Protein AF-A0A246G7C1-F1 (afdb_monomer)

Foldseek 3Di:
DDDDPDPPPDPPPVPPQVDADQECPCQQPDADDCSNCVPPDLVSLVRNLLRQCQLQQDQDPDPVSNVVSVPPPNGHHPVDSVPRDGHPSNVNSNVVSVVVSVVNVVVVVVVVVVVVVLVVCVVVVVQVCCCPVVVDHDDPPPPPPPPDD

Sequence (149 aa):
MKVIYTLLLIIIFDYSFGQTIQDCSICSNKIIKNDEIEELSIDEIRLLINEIFARNGYQFENDRFQNFFENKSWYKSKSDNKNISFTEVEKKNIKFFKDKIKELQADRQELVNQLKIFKTQILNNKKEELKTEFNFYYENLEGNDEEPK

Solvent-accessible surface area (backbone atoms only — not comparable to full-atom values): 9222 Å² total; per-residue (Å²): 140,89,89,82,87,82,86,77,80,69,87,71,68,80,74,77,66,59,67,62,67,87,67,42,88,52,35,66,82,41,78,77,56,66,69,32,50,66,88,54,50,64,68,55,50,48,47,40,48,50,39,50,42,34,73,58,17,45,61,56,89,50,64,71,58,32,56,60,42,67,74,34,93,84,50,54,67,63,83,51,64,85,78,58,72,72,47,77,39,31,52,52,39,48,51,50,48,54,51,51,40,51,50,56,50,50,54,51,51,50,53,54,48,50,53,51,51,52,53,50,32,61,78,67,67,36,60,65,58,36,34,74,77,66,70,43,75,86,76,80,79,80,65,83,81,73,75,85,129

Structure (mmCIF, N/CA/C/O backbone):
data_AF-A0A246G7C1-F1
#
_entry.id   AF-A0A246G7C1-F1
#
loop_
_atom_site.group_PDB
_atom_site.id
_atom_site.type_symbol
_atom_site.label_atom_id
_atom_site.label_alt_id
_atom_site.label_comp_id
_atom_site.label_asym_id
_atom_site.label_entity_id
_atom_site.label_seq_id
_atom_site.pdbx_PDB_ins_code
_atom_site.Cartn_x
_atom_site.Cartn_y
_atom_site.Cartn_z
_atom_site.occupancy
_atom_site.B_iso_or_equiv
_atom_site.auth_seq_id
_atom_site.auth_comp_id
_atom_site.auth_asym_id
_atom_site.auth_atom_id
_atom_site.pdbx_PDB_model_num
ATOM 1 N N . MET A 1 1 ? -31.104 48.562 -16.826 1.00 51.75 1 MET A N 1
ATOM 2 C CA . MET A 1 1 ? -29.963 47.725 -17.269 1.00 51.75 1 MET A CA 1
ATOM 3 C C . MET A 1 1 ? -28.749 48.045 -16.411 1.00 51.75 1 MET A C 1
ATOM 5 O O . MET A 1 1 ? -28.552 49.219 -16.134 1.00 51.75 1 MET A O 1
ATOM 9 N N . LYS A 1 2 ? -27.951 47.019 -16.072 1.00 46.88 2 LYS A N 1
ATOM 10 C CA . LYS A 1 2 ? -26.699 47.038 -15.279 1.00 46.88 2 LYS A CA 1
ATOM 11 C C . LYS A 1 2 ? -26.821 46.884 -13.753 1.00 46.88 2 LYS A C 1
ATOM 13 O O . LYS A 1 2 ? -26.298 47.713 -13.031 1.00 46.88 2 LYS A O 1
ATOM 18 N N . VAL A 1 3 ? -27.407 45.781 -13.273 1.00 44.22 3 VAL A N 1
ATOM 19 C CA . VAL A 1 3 ? -27.018 45.191 -11.969 1.00 44.22 3 VAL A CA 1
ATOM 20 C C . VAL A 1 3 ? -27.254 43.663 -11.966 1.00 44.22 3 VAL A C 1
ATOM 22 O O . VAL A 1 3 ? -28.075 43.157 -11.218 1.00 44.22 3 VAL A O 1
ATOM 25 N N . ILE A 1 4 ? -26.621 42.909 -12.879 1.00 49.62 4 ILE A N 1
ATOM 26 C CA . ILE A 1 4 ? -26.689 41.419 -12.886 1.00 49.62 4 ILE A CA 1
ATOM 27 C C . ILE A 1 4 ? -25.286 40.775 -13.024 1.00 49.62 4 ILE A C 1
ATOM 29 O O . ILE A 1 4 ? -25.151 39.573 -13.180 1.00 49.62 4 ILE A O 1
ATOM 33 N N . TYR A 1 5 ? -24.195 41.540 -12.901 1.00 48.38 5 TYR A N 1
ATOM 34 C CA . TYR A 1 5 ? -22.828 41.019 -13.108 1.00 48.38 5 TYR A CA 1
ATOM 35 C C . TYR A 1 5 ? -21.933 41.073 -11.861 1.00 48.38 5 TYR A C 1
ATOM 37 O O . TYR A 1 5 ? -20.736 41.308 -11.971 1.00 48.38 5 TYR A O 1
ATOM 45 N N . THR A 1 6 ? -22.481 40.851 -10.664 1.00 47.44 6 THR A N 1
ATOM 46 C CA . THR A 1 6 ? -21.664 40.751 -9.433 1.00 47.44 6 THR A CA 1
ATOM 47 C C . THR A 1 6 ? -22.109 39.620 -8.502 1.00 47.44 6 THR A C 1
ATOM 49 O O . THR A 1 6 ? -22.017 39.751 -7.288 1.00 47.44 6 THR A O 1
ATOM 52 N N . LEU A 1 7 ? -22.606 38.507 -9.050 1.00 46.88 7 LEU A N 1
ATOM 53 C CA . LEU A 1 7 ? -22.967 37.305 -8.274 1.00 46.88 7 LEU A CA 1
ATOM 54 C C . LEU A 1 7 ? -22.389 36.015 -8.879 1.00 46.88 7 LEU A C 1
ATOM 56 O O . LEU A 1 7 ? -22.939 34.932 -8.739 1.00 46.88 7 LEU A O 1
ATOM 60 N N . LEU A 1 8 ? -21.249 36.155 -9.556 1.00 46.50 8 LEU A N 1
ATOM 61 C CA . LEU A 1 8 ? -20.403 35.060 -10.036 1.00 46.50 8 LEU A CA 1
ATOM 62 C C . LEU A 1 8 ? -18.925 35.381 -9.753 1.00 46.50 8 LEU A C 1
ATOM 64 O O . LEU A 1 8 ? -18.044 35.121 -10.562 1.00 46.50 8 LEU A O 1
ATOM 68 N N . LEU A 1 9 ? -18.643 35.967 -8.585 1.00 44.81 9 LEU A N 1
ATOM 69 C CA . LEU A 1 9 ? -17.302 35.946 -8.002 1.00 44.81 9 LEU A CA 1
ATOM 70 C C . LEU A 1 9 ? -17.174 34.676 -7.164 1.00 44.81 9 LEU A C 1
ATOM 72 O O . LEU A 1 9 ? -17.340 34.674 -5.951 1.00 44.81 9 LEU A O 1
ATOM 76 N N . ILE A 1 10 ? -17.024 33.581 -7.907 1.00 49.81 10 ILE A N 1
ATOM 77 C CA . ILE A 1 10 ? -16.076 32.500 -7.665 1.00 49.81 10 ILE A CA 1
ATOM 78 C C . ILE A 1 10 ? -15.754 32.311 -6.177 1.00 49.81 10 ILE A C 1
ATOM 80 O O . ILE A 1 10 ? -14.839 32.918 -5.625 1.00 49.81 10 ILE A O 1
ATOM 84 N N . ILE A 1 11 ? -16.491 31.389 -5.561 1.00 48.22 11 ILE A N 1
ATOM 85 C CA . ILE A 1 11 ? -15.999 30.587 -4.446 1.00 48.22 11 ILE A CA 1
ATOM 86 C C . ILE A 1 11 ? -14.818 29.784 -5.016 1.00 48.22 11 ILE A C 1
ATOM 88 O O . ILE A 1 11 ? -14.951 28.615 -5.360 1.00 48.22 11 ILE A O 1
ATOM 92 N N . ILE A 1 12 ? -13.662 30.433 -5.180 1.00 52.34 12 ILE A N 1
ATOM 93 C CA . ILE A 1 12 ? -12.377 29.744 -5.124 1.00 52.34 12 ILE A CA 1
ATOM 94 C C . ILE A 1 12 ? -12.173 29.524 -3.629 1.00 52.34 12 ILE A C 1
ATOM 96 O O . ILE A 1 12 ? -11.415 30.218 -2.966 1.00 52.34 12 ILE A O 1
ATOM 100 N N . PHE A 1 13 ? -12.934 28.588 -3.057 1.00 48.16 13 PHE A N 1
ATOM 101 C CA . PHE A 1 13 ? -12.285 27.770 -2.052 1.00 48.16 13 PHE A CA 1
ATOM 102 C C . PHE A 1 13 ? -11.140 27.149 -2.825 1.00 48.16 13 PHE A C 1
ATOM 104 O O . PHE A 1 13 ? -11.386 26.477 -3.829 1.00 48.16 13 PHE A O 1
ATOM 111 N N . ASP A 1 14 ? -9.916 27.499 -2.451 1.00 46.19 14 ASP A N 1
ATOM 112 C CA . ASP A 1 14 ? -8.717 26.883 -2.977 1.00 46.19 14 ASP A CA 1
ATOM 113 C C . ASP A 1 14 ? -8.818 25.382 -2.690 1.00 46.19 14 ASP A C 1
ATOM 115 O O . ASP A 1 14 ? -8.307 24.879 -1.692 1.00 46.19 14 ASP A O 1
ATOM 119 N N . TYR A 1 15 ? -9.496 24.648 -3.576 1.00 54.16 15 TYR A N 1
ATOM 120 C CA . TYR A 1 15 ? -9.329 23.221 -3.748 1.00 54.16 15 TYR A CA 1
ATOM 121 C C . TYR A 1 15 ? -7.926 23.055 -4.321 1.00 54.16 15 TYR A C 1
ATOM 123 O O . TYR A 1 15 ? -7.724 22.688 -5.475 1.00 54.16 15 TYR A O 1
ATOM 131 N N . SER A 1 16 ? -6.933 23.284 -3.469 1.00 48.69 16 SER A N 1
ATOM 132 C CA . SER A 1 16 ? -5.696 22.529 -3.522 1.00 48.69 16 SER A CA 1
ATOM 133 C C . SER A 1 16 ? -6.046 21.101 -3.105 1.00 48.69 16 SER A C 1
ATOM 135 O O . SER A 1 16 ? -5.575 20.603 -2.090 1.00 48.69 16 SER A O 1
ATOM 137 N N . PHE A 1 17 ? -6.948 20.457 -3.852 1.00 54.31 17 PHE A N 1
ATOM 138 C CA . PHE A 1 17 ? -7.083 19.019 -3.807 1.00 54.31 17 PHE A CA 1
ATOM 139 C C . PHE A 1 17 ? -5.809 18.527 -4.482 1.00 54.31 17 PHE A C 1
ATOM 141 O O . PHE A 1 17 ? -5.698 18.544 -5.712 1.00 54.31 17 PHE A O 1
ATOM 148 N N . GLY A 1 18 ? -4.790 18.233 -3.671 1.00 60.50 18 GLY A N 1
ATOM 149 C CA . GLY A 1 18 ? -3.652 17.462 -4.139 1.00 60.50 18 GLY A CA 1
ATOM 150 C C . GLY A 1 18 ? -4.230 16.229 -4.818 1.00 60.50 18 GLY A C 1
ATOM 151 O O . GLY A 1 18 ? -5.034 15.520 -4.224 1.00 60.50 18 GLY A O 1
ATOM 152 N N . GLN A 1 19 ? -3.950 16.046 -6.106 1.00 79.19 19 GLN A N 1
ATOM 153 C CA . GLN A 1 19 ? -4.531 14.920 -6.824 1.00 79.19 19 GLN A CA 1
ATOM 154 C C . GLN A 1 19 ? -3.951 13.631 -6.243 1.00 79.19 19 GLN A C 1
ATOM 156 O O . GLN A 1 19 ? -2.747 13.395 -6.362 1.00 79.19 19 GLN A O 1
ATOM 161 N N . THR A 1 20 ? -4.807 12.811 -5.630 1.00 90.94 20 THR A N 1
ATOM 162 C CA . THR A 1 20 ? -4.447 11.474 -5.157 1.00 90.94 20 THR A CA 1
ATOM 163 C C . THR A 1 20 ? -3.883 10.665 -6.321 1.00 90.94 20 THR A C 1
ATOM 165 O O . THR A 1 20 ? -4.474 10.603 -7.404 1.00 90.94 20 THR A O 1
ATOM 168 N N . ILE A 1 21 ? -2.713 10.060 -6.122 1.00 94.88 21 ILE A N 1
ATOM 169 C CA . ILE A 1 21 ? -2.057 9.268 -7.160 1.00 94.88 21 ILE A CA 1
ATOM 170 C C . ILE A 1 21 ? -2.876 8.005 -7.456 1.00 94.88 21 ILE A C 1
ATOM 172 O O . ILE A 1 21 ? -3.241 7.256 -6.553 1.00 94.88 21 ILE A O 1
ATOM 176 N N . GLN A 1 22 ? -3.146 7.755 -8.737 1.00 93.00 22 GLN A N 1
ATOM 177 C CA . GLN A 1 22 ? -3.918 6.586 -9.168 1.00 93.00 22 GLN A CA 1
ATOM 178 C C . GLN A 1 22 ? -3.031 5.379 -9.508 1.00 93.00 22 GLN A C 1
ATOM 180 O O . GLN A 1 22 ? -3.421 4.237 -9.273 1.00 93.00 22 GLN A O 1
ATOM 185 N N . ASP A 1 23 ? -1.865 5.624 -10.107 1.00 95.62 23 ASP A N 1
ATOM 186 C CA . ASP A 1 23 ? -0.957 4.596 -10.614 1.00 95.62 23 ASP A CA 1
ATOM 187 C C . ASP A 1 23 ? 0.501 5.079 -10.539 1.00 95.62 23 ASP A C 1
ATOM 189 O O . ASP A 1 23 ? 0.770 6.249 -10.256 1.00 95.62 23 ASP A O 1
ATOM 193 N N . CYS A 1 24 ? 1.464 4.198 -10.810 1.00 96.94 24 CYS A N 1
ATOM 194 C CA . CYS A 1 24 ? 2.883 4.550 -10.751 1.00 96.94 24 CYS A CA 1
ATOM 195 C C . CYS A 1 24 ? 3.532 4.863 -12.111 1.00 96.94 24 CYS A C 1
ATOM 197 O O . CYS A 1 24 ? 4.742 4.692 -12.276 1.00 96.94 24 CYS A O 1
ATOM 199 N N . SER A 1 25 ? 2.769 5.360 -13.092 1.00 96.81 25 SER A N 1
ATOM 200 C CA . SER A 1 25 ? 3.299 5.768 -14.409 1.00 96.81 25 SER A CA 1
ATOM 201 C C . SER A 1 25 ? 4.345 6.883 -14.341 1.00 96.81 25 SER A C 1
ATOM 203 O O . SER A 1 25 ? 5.220 6.957 -15.201 1.00 96.81 25 SER A O 1
ATOM 205 N N . ILE A 1 26 ? 4.299 7.709 -13.292 1.00 96.69 26 ILE A N 1
ATOM 206 C CA . ILE A 1 26 ? 5.220 8.833 -13.061 1.00 96.69 26 ILE A CA 1
ATOM 207 C C . ILE A 1 26 ? 6.289 8.545 -11.995 1.00 96.69 26 ILE A C 1
ATOM 209 O O . ILE A 1 26 ? 7.198 9.355 -11.801 1.00 96.69 26 ILE A O 1
ATOM 213 N N . CYS A 1 27 ? 6.216 7.396 -11.314 1.00 97.69 27 CYS A N 1
ATOM 214 C CA . CYS A 1 27 ? 7.056 7.072 -10.153 1.00 97.69 27 CYS A CA 1
ATOM 215 C C . CYS A 1 27 ? 8.548 6.915 -10.489 1.00 97.69 27 CYS A C 1
ATOM 217 O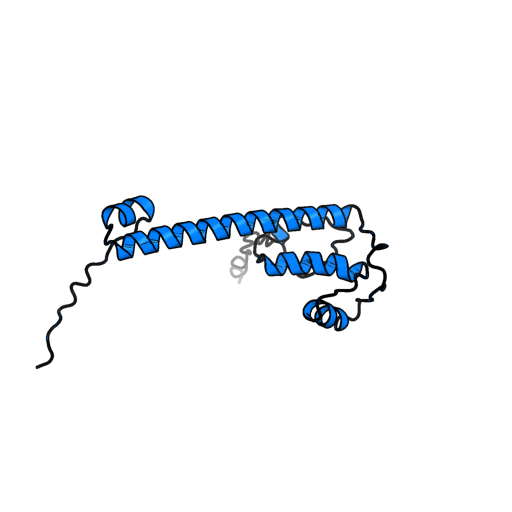 O . CYS A 1 27 ? 9.378 6.968 -9.582 1.00 97.69 27 CYS A O 1
ATOM 219 N N . SER A 1 28 ? 8.900 6.777 -11.773 1.00 97.56 28 SER A N 1
ATOM 220 C CA . SER A 1 28 ? 10.289 6.749 -12.242 1.00 97.56 28 SER A CA 1
ATOM 221 C C . SER A 1 28 ? 10.966 8.119 -12.247 1.00 97.56 28 SER A C 1
ATOM 223 O O . SER A 1 28 ? 12.192 8.183 -12.168 1.00 97.56 28 SER A O 1
ATOM 225 N N . ASN A 1 29 ? 10.180 9.201 -12.329 1.00 97.25 29 ASN A N 1
ATOM 226 C CA . ASN A 1 29 ? 10.668 10.564 -12.575 1.00 97.25 29 ASN A CA 1
ATOM 227 C C . ASN A 1 29 ? 10.154 11.602 -11.563 1.00 97.25 29 ASN A C 1
ATOM 229 O O . ASN A 1 29 ? 10.664 12.720 -11.526 1.00 97.25 29 ASN A O 1
ATOM 233 N N . LYS A 1 30 ? 9.161 11.253 -10.737 1.00 97.50 30 LYS A N 1
ATOM 234 C CA . LYS A 1 30 ? 8.576 12.132 -9.720 1.00 97.50 30 LYS A CA 1
ATOM 235 C C . LYS A 1 30 ? 8.651 11.490 -8.337 1.00 97.50 30 LYS A C 1
ATOM 237 O O . LYS A 1 30 ? 8.284 10.331 -8.164 1.00 97.50 30 LYS A O 1
ATOM 242 N N . ILE A 1 31 ? 9.102 12.266 -7.352 1.00 97.94 31 ILE A N 1
ATOM 243 C CA . ILE A 1 31 ? 8.997 11.898 -5.937 1.00 97.94 31 ILE A CA 1
ATOM 244 C C . ILE A 1 31 ? 7.560 12.130 -5.484 1.00 97.94 31 ILE A C 1
ATOM 246 O O . ILE A 1 31 ? 7.047 13.239 -5.645 1.00 97.94 31 ILE A O 1
ATOM 250 N N . ILE A 1 32 ? 6.945 11.088 -4.931 1.00 97.75 32 ILE A N 1
ATOM 25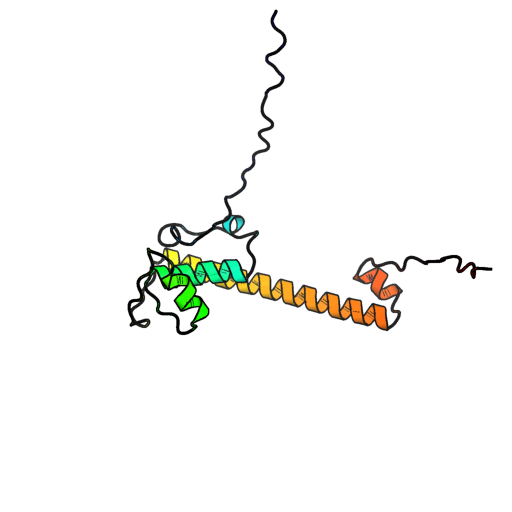1 C CA . ILE A 1 32 ? 5.576 11.140 -4.424 1.00 97.75 32 ILE A CA 1
ATOM 252 C C . ILE A 1 32 ? 5.575 11.743 -3.023 1.00 97.75 32 ILE A C 1
ATOM 254 O O . ILE A 1 32 ? 6.448 11.444 -2.202 1.00 97.75 32 ILE A O 1
ATOM 258 N N . LYS A 1 33 ? 4.614 12.627 -2.776 1.00 96.75 33 LYS A N 1
ATOM 259 C CA . LYS A 1 33 ? 4.437 13.341 -1.512 1.00 96.75 33 LYS A CA 1
ATOM 260 C C . LYS A 1 33 ? 3.329 12.713 -0.661 1.00 96.75 33 LYS A C 1
ATOM 262 O O . LYS A 1 33 ? 2.595 11.843 -1.117 1.00 96.75 33 LYS A O 1
ATOM 267 N N . ASN A 1 34 ? 3.241 13.138 0.600 1.00 96.31 34 ASN A N 1
ATOM 268 C CA . ASN A 1 34 ? 2.275 12.594 1.557 1.00 96.31 34 ASN A CA 1
ATOM 269 C C . ASN A 1 34 ? 0.821 12.898 1.193 1.00 96.31 34 ASN A C 1
ATOM 271 O O . ASN A 1 34 ? -0.001 11.996 1.271 1.00 96.31 34 ASN A O 1
ATOM 275 N N . ASP A 1 35 ? 0.532 14.120 0.755 1.00 95.44 35 ASP A N 1
ATOM 276 C CA . ASP A 1 35 ? -0.791 14.554 0.290 1.00 95.44 35 ASP A CA 1
ATOM 277 C C . ASP A 1 35 ? -1.305 13.709 -0.886 1.00 95.44 35 ASP A C 1
ATOM 279 O O . ASP A 1 35 ? -2.490 13.418 -0.971 1.00 95.44 35 ASP A O 1
ATOM 283 N N . GLU A 1 36 ? -0.414 13.231 -1.757 1.00 96.75 36 GLU A N 1
ATOM 284 C CA . GLU A 1 36 ? -0.790 12.402 -2.911 1.00 96.75 36 GLU A CA 1
ATOM 285 C C . GLU A 1 36 ? -1.237 10.979 -2.536 1.00 96.75 36 GLU A C 1
ATOM 287 O O . GLU A 1 36 ? -1.798 10.284 -3.382 1.00 96.75 36 GLU A O 1
ATOM 292 N N . ILE A 1 37 ? -0.971 10.519 -1.307 1.00 96.62 37 ILE A N 1
ATOM 293 C CA . ILE A 1 37 ? -1.333 9.170 -0.834 1.00 96.62 37 ILE A CA 1
ATOM 294 C C . ILE A 1 37 ? -2.107 9.175 0.487 1.00 96.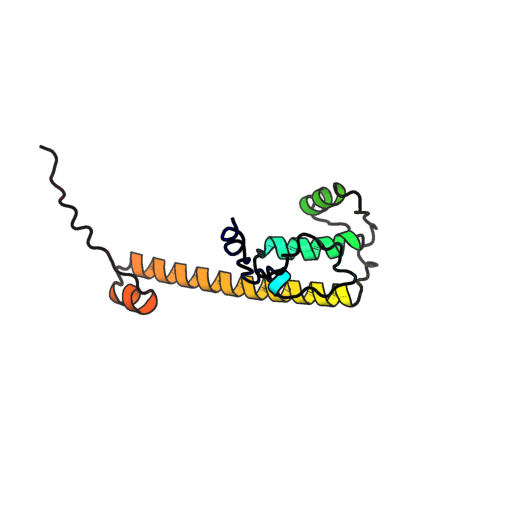62 37 ILE A C 1
ATOM 296 O O . ILE A 1 37 ? -2.312 8.112 1.071 1.00 96.62 37 ILE A O 1
ATOM 300 N N . GLU A 1 38 ? -2.491 10.346 0.990 1.00 94.44 38 GLU A N 1
ATOM 301 C CA . GLU A 1 38 ? -3.063 10.503 2.330 1.00 94.44 38 GLU A CA 1
ATOM 302 C C . GLU A 1 38 ? -4.372 9.724 2.498 1.00 94.44 38 GLU A C 1
ATOM 304 O O . GLU A 1 38 ? -4.593 9.095 3.530 1.00 94.44 38 GLU A O 1
ATOM 309 N N . GLU A 1 39 ? -5.194 9.703 1.450 1.00 93.94 39 GLU A N 1
ATOM 310 C CA . GLU A 1 39 ? -6.491 9.021 1.431 1.00 93.94 39 GLU A CA 1
ATOM 311 C C . GLU A 1 39 ? -6.394 7.533 1.053 1.00 93.94 39 GLU A C 1
ATOM 313 O O . GLU A 1 39 ? -7.400 6.823 1.071 1.00 93.94 39 GLU A O 1
ATOM 318 N N . LEU A 1 40 ? -5.200 7.039 0.705 1.00 96.44 40 LEU A N 1
ATOM 319 C CA . LEU A 1 40 ? -5.028 5.669 0.236 1.00 96.44 40 LEU A CA 1
ATOM 320 C C . LEU A 1 40 ? -4.953 4.671 1.392 1.00 96.44 40 LEU A C 1
ATOM 322 O O . LEU A 1 40 ? -4.237 4.836 2.383 1.00 96.44 40 LEU A O 1
ATOM 326 N N . SER A 1 41 ? -5.633 3.546 1.210 1.00 97.44 41 SER A N 1
ATOM 327 C CA . SER A 1 41 ? -5.503 2.384 2.074 1.00 97.44 41 SER A CA 1
ATOM 328 C C . SER A 1 41 ? -4.128 1.721 1.937 1.00 97.44 41 SER A C 1
ATOM 330 O O . SER A 1 41 ? -3.409 1.859 0.945 1.00 97.44 41 SER A O 1
ATOM 332 N N . ILE A 1 42 ? -3.782 0.893 2.927 1.00 98.12 42 ILE A N 1
ATOM 333 C CA . ILE A 1 42 ? -2.559 0.077 2.906 1.00 98.12 42 ILE A CA 1
ATOM 334 C C . ILE A 1 42 ? -2.452 -0.754 1.615 1.00 98.12 42 ILE A C 1
ATOM 336 O O . ILE A 1 42 ? -1.355 -0.911 1.078 1.00 98.12 42 ILE A O 1
ATOM 340 N N . ASP A 1 43 ? -3.563 -1.311 1.129 1.00 97.19 43 ASP A N 1
ATOM 341 C CA . ASP A 1 43 ? -3.551 -2.186 -0.045 1.00 97.19 43 ASP A CA 1
ATOM 342 C C . ASP A 1 43 ? -3.398 -1.401 -1.352 1.00 97.19 43 ASP A C 1
ATOM 344 O O . ASP A 1 43 ? -2.703 -1.866 -2.257 1.00 97.19 43 ASP A O 1
ATOM 348 N N . GLU A 1 44 ? -3.933 -0.182 -1.424 1.00 97.69 44 GLU A N 1
ATOM 349 C CA . GLU A 1 44 ? -3.688 0.738 -2.541 1.00 97.69 44 GLU A CA 1
ATOM 350 C C . GLU A 1 44 ? -2.217 1.173 -2.586 1.00 97.69 44 GLU A C 1
ATOM 352 O O . GLU A 1 44 ? -1.579 1.082 -3.634 1.00 97.69 44 GLU A O 1
ATOM 357 N N . ILE A 1 45 ? -1.613 1.517 -1.442 1.00 98.31 45 ILE A N 1
ATOM 358 C CA . ILE A 1 45 ? -0.181 1.859 -1.383 1.00 98.31 45 ILE A CA 1
ATOM 359 C C . ILE A 1 45 ? 0.693 0.647 -1.759 1.00 98.31 45 ILE A C 1
ATOM 361 O O . ILE A 1 45 ? 1.701 0.785 -2.459 1.00 98.31 45 ILE A O 1
ATOM 365 N N . ARG A 1 46 ? 0.313 -0.573 -1.351 1.00 97.69 46 ARG A N 1
ATOM 366 C CA . ARG A 1 46 ? 0.994 -1.806 -1.796 1.00 97.69 46 ARG A CA 1
ATOM 367 C C . ARG A 1 46 ? 0.889 -2.004 -3.302 1.00 97.69 46 ARG A C 1
ATOM 369 O O . ARG A 1 46 ? 1.862 -2.446 -3.913 1.00 97.69 46 ARG A O 1
ATOM 376 N N . LEU A 1 47 ? -0.258 -1.683 -3.898 1.00 97.38 47 LEU A N 1
ATOM 377 C CA . LEU A 1 47 ? -0.443 -1.770 -5.340 1.00 97.38 47 LEU A CA 1
ATOM 378 C C . LEU A 1 47 ? 0.490 -0.803 -6.082 1.00 97.38 47 LEU A C 1
ATOM 380 O O . LEU A 1 47 ? 1.106 -1.221 -7.060 1.00 97.38 47 LEU A O 1
ATOM 384 N N . LEU A 1 48 ? 0.690 0.419 -5.573 1.00 98.38 48 LEU A N 1
ATOM 385 C CA . LEU A 1 48 ? 1.663 1.372 -6.129 1.00 98.38 48 LEU A CA 1
ATOM 386 C C . LEU A 1 48 ? 3.094 0.819 -6.100 1.00 98.38 48 LEU A C 1
ATOM 388 O O . LEU A 1 48 ? 3.817 0.918 -7.092 1.00 98.38 48 LEU A O 1
ATOM 392 N N . ILE A 1 49 ? 3.503 0.183 -4.993 1.00 98.31 49 ILE A N 1
ATOM 393 C CA . ILE A 1 49 ? 4.805 -0.498 -4.921 1.00 98.31 49 ILE A CA 1
ATOM 394 C C . ILE A 1 49 ? 4.876 -1.582 -5.999 1.00 98.31 49 ILE A C 1
ATOM 396 O O . ILE A 1 49 ? 5.826 -1.603 -6.778 1.00 98.31 49 ILE A O 1
ATOM 400 N N . ASN A 1 50 ? 3.875 -2.458 -6.081 1.00 97.81 50 ASN A N 1
ATOM 401 C CA . ASN A 1 50 ? 3.864 -3.538 -7.064 1.00 97.81 50 ASN A CA 1
ATOM 402 C C . ASN A 1 50 ? 3.879 -3.011 -8.505 1.00 97.81 50 ASN A C 1
ATOM 404 O O . ASN A 1 50 ? 4.535 -3.603 -9.355 1.00 97.81 50 ASN A O 1
ATOM 408 N N . GLU A 1 51 ? 3.248 -1.874 -8.787 1.00 98.06 51 GLU A N 1
ATOM 409 C CA . GLU A 1 51 ? 3.340 -1.226 -10.093 1.00 98.06 51 GLU A CA 1
ATOM 410 C C . GLU A 1 51 ? 4.756 -0.770 -10.443 1.00 98.06 51 GLU A C 1
ATOM 412 O O . GLU A 1 51 ? 5.173 -0.959 -11.585 1.00 98.06 51 GLU A O 1
ATOM 417 N N . ILE A 1 52 ? 5.524 -0.228 -9.491 1.00 98.25 52 ILE A N 1
ATOM 418 C CA . ILE A 1 52 ? 6.941 0.109 -9.727 1.00 98.25 52 ILE A CA 1
ATOM 419 C C . ILE A 1 52 ? 7.720 -1.153 -10.118 1.00 98.25 52 ILE A C 1
ATOM 421 O O . ILE A 1 52 ? 8.493 -1.145 -11.076 1.00 98.25 52 ILE A O 1
ATOM 425 N N . PHE A 1 53 ? 7.487 -2.267 -9.425 1.00 97.62 53 PHE A N 1
ATOM 426 C CA . PHE A 1 53 ? 8.108 -3.551 -9.760 1.00 97.62 53 PHE A CA 1
ATOM 427 C C . PHE A 1 53 ? 7.673 -4.041 -11.151 1.00 97.62 53 PHE A C 1
ATOM 429 O O . PHE A 1 53 ? 8.517 -4.391 -11.979 1.00 97.62 53 PHE A O 1
ATOM 436 N N . ALA A 1 54 ? 6.373 -4.001 -11.448 1.00 97.44 54 ALA A N 1
ATOM 437 C CA . ALA A 1 54 ? 5.813 -4.427 -12.725 1.00 97.44 54 ALA A CA 1
ATOM 438 C C . ALA A 1 54 ? 6.367 -3.603 -13.900 1.00 97.44 54 ALA A C 1
ATOM 440 O O . ALA A 1 54 ? 6.786 -4.169 -14.910 1.00 97.44 54 ALA A O 1
ATOM 441 N N . ARG A 1 55 ? 6.444 -2.273 -13.759 1.00 97.38 55 ARG A N 1
ATOM 442 C CA . ARG A 1 55 ? 6.998 -1.362 -14.780 1.00 97.38 55 ARG A CA 1
ATOM 443 C C . ARG A 1 55 ? 8.473 -1.627 -15.071 1.00 97.38 55 ARG A C 1
ATOM 445 O O . ARG A 1 55 ? 8.915 -1.417 -16.198 1.00 97.38 55 ARG A O 1
ATOM 452 N N . ASN A 1 56 ? 9.209 -2.163 -14.099 1.00 96.94 56 ASN A N 1
ATOM 453 C CA . ASN A 1 56 ? 10.599 -2.577 -14.277 1.00 96.94 56 ASN A CA 1
ATOM 454 C C . ASN A 1 56 ? 10.759 -4.022 -14.793 1.00 96.94 56 ASN A C 1
ATOM 456 O O . ASN A 1 56 ? 11.880 -4.449 -15.097 1.00 96.94 56 ASN A O 1
ATOM 460 N N . GLY A 1 57 ? 9.650 -4.738 -15.005 1.00 96.00 57 GLY A N 1
ATOM 461 C CA . GLY A 1 57 ? 9.606 -6.073 -15.603 1.00 96.00 57 GLY A CA 1
ATOM 462 C C . GLY A 1 57 ? 9.650 -7.223 -14.600 1.00 96.00 57 GLY A C 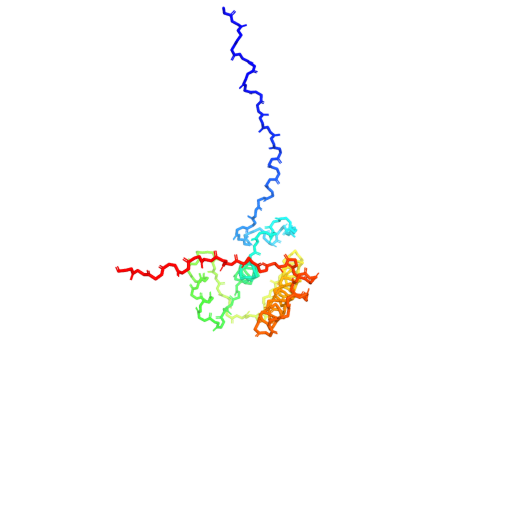1
ATOM 463 O O . GLY A 1 57 ? 10.043 -8.327 -14.973 1.00 96.00 57 GLY A O 1
ATOM 464 N N . TYR A 1 58 ? 9.268 -6.976 -13.344 1.00 97.38 58 TYR A N 1
ATOM 465 C CA . TYR A 1 58 ? 9.182 -8.008 -12.309 1.00 97.38 58 TYR A CA 1
ATOM 466 C C . TYR A 1 58 ? 8.146 -9.073 -12.652 1.00 97.38 58 TYR A C 1
ATOM 468 O O . TYR A 1 58 ? 6.993 -8.742 -12.924 1.00 97.38 58 TYR A O 1
ATOM 476 N N . GLN A 1 59 ? 8.552 -10.340 -12.615 1.00 96.00 59 GLN A N 1
ATOM 477 C CA . GLN A 1 59 ? 7.665 -11.495 -12.699 1.00 96.00 59 GLN A CA 1
ATOM 478 C C . GLN A 1 59 ? 7.131 -11.830 -11.310 1.00 96.00 59 GLN A C 1
ATOM 480 O O . GLN A 1 59 ? 7.909 -12.139 -10.406 1.00 96.00 59 GLN A O 1
ATOM 485 N N . PHE A 1 60 ? 5.817 -11.795 -11.129 1.00 95.44 60 PHE A N 1
ATOM 486 C CA . PHE A 1 60 ? 5.205 -12.120 -9.848 1.00 95.44 60 PHE A CA 1
ATOM 487 C C . PHE A 1 60 ? 5.031 -13.634 -9.714 1.00 95.44 60 PHE A C 1
ATOM 489 O O . PHE A 1 60 ? 4.480 -14.285 -10.592 1.00 95.44 60 PHE A O 1
ATOM 496 N N . GLU A 1 61 ? 5.467 -14.189 -8.583 1.00 92.44 61 GLU A N 1
ATOM 497 C CA . GLU A 1 61 ? 5.205 -15.596 -8.229 1.00 92.44 61 GLU A CA 1
ATOM 498 C C . GLU A 1 61 ? 3.752 -15.816 -7.790 1.00 92.44 61 GLU A C 1
ATOM 500 O O . GLU A 1 61 ? 3.231 -16.924 -7.830 1.00 92.44 61 GLU A O 1
ATOM 505 N N . ASN A 1 62 ? 3.091 -14.752 -7.334 1.00 93.00 62 ASN A N 1
ATOM 506 C CA . ASN A 1 62 ? 1.695 -14.798 -6.942 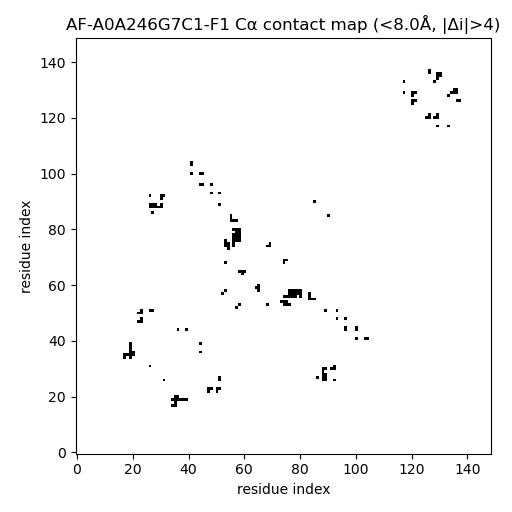1.00 93.00 62 ASN A CA 1
ATOM 507 C C . ASN A 1 62 ? 0.802 -14.621 -8.175 1.00 93.00 62 ASN A C 1
ATOM 509 O O . ASN A 1 62 ? 0.740 -13.523 -8.734 1.00 93.00 62 ASN A O 1
ATOM 513 N N . ASP A 1 63 ? 0.047 -15.665 -8.519 1.00 92.12 63 ASP A N 1
ATOM 514 C CA . ASP A 1 63 ? -0.839 -15.691 -9.689 1.00 92.12 63 ASP A CA 1
ATOM 515 C C . ASP A 1 63 ? -1.820 -14.516 -9.743 1.00 92.12 63 ASP A C 1
ATOM 517 O O . ASP A 1 63 ? -2.132 -14.017 -10.820 1.00 92.12 63 ASP A O 1
ATOM 521 N N . ARG A 1 64 ? -2.302 -14.014 -8.596 1.00 91.81 64 ARG A N 1
ATOM 522 C CA . ARG A 1 64 ? -3.211 -12.858 -8.579 1.00 91.81 64 ARG A CA 1
ATOM 523 C C . ARG A 1 64 ? -2.522 -11.618 -9.138 1.00 91.81 64 ARG A C 1
ATOM 525 O O . ARG A 1 64 ? -3.114 -10.925 -9.960 1.00 91.81 64 ARG A O 1
ATOM 532 N N . PHE A 1 65 ? -1.304 -11.326 -8.685 1.00 93.62 65 PHE A N 1
ATOM 533 C CA . PHE A 1 65 ? -0.558 -10.165 -9.172 1.00 93.62 65 PHE A CA 1
ATOM 534 C C . PHE A 1 65 ? -0.057 -10.380 -10.594 1.00 93.62 65 PHE A C 1
ATOM 536 O O . PHE A 1 65 ? -0.162 -9.463 -11.404 1.00 93.62 65 PHE A O 1
ATOM 543 N N . GLN A 1 66 ? 0.407 -11.589 -10.913 1.00 94.19 66 GLN A N 1
ATOM 544 C CA . GLN A 1 66 ? 0.837 -11.929 -12.264 1.00 94.19 66 GLN A CA 1
ATOM 545 C C . GLN A 1 66 ? -0.303 -11.704 -13.269 1.00 94.19 66 GLN A C 1
ATOM 547 O O . GLN A 1 66 ? -0.167 -10.874 -14.165 1.00 94.19 66 GLN A O 1
ATOM 552 N N . ASN A 1 67 ? -1.472 -12.310 -13.040 1.00 94.44 67 ASN A N 1
ATOM 553 C CA . ASN A 1 67 ? -2.649 -12.141 -13.896 1.00 94.44 67 ASN A CA 1
ATOM 554 C C . ASN A 1 67 ? -3.134 -10.683 -13.942 1.00 94.44 67 ASN A C 1
ATOM 556 O O . ASN A 1 67 ? -3.566 -10.192 -14.985 1.00 94.44 67 ASN A O 1
ATOM 560 N N . PHE A 1 68 ? -3.082 -9.962 -12.816 1.00 95.25 68 PHE A N 1
ATOM 561 C CA . PHE A 1 68 ? -3.480 -8.555 -12.776 1.00 95.25 68 PHE A CA 1
ATOM 562 C C . PHE A 1 68 ? -2.616 -7.686 -13.702 1.00 95.25 68 PHE A C 1
ATOM 564 O O . PHE A 1 68 ? -3.159 -6.864 -14.446 1.00 95.25 68 PHE A O 1
ATOM 571 N N . PHE A 1 69 ? -1.292 -7.869 -13.677 1.00 97.06 69 PHE A N 1
ATOM 572 C CA . PHE A 1 69 ? -0.369 -7.081 -14.493 1.00 97.06 69 PHE A CA 1
ATOM 573 C C . PHE A 1 69 ? -0.269 -7.570 -15.937 1.00 97.06 69 PHE A C 1
ATOM 575 O O . PHE A 1 69 ? -0.124 -6.736 -16.823 1.00 97.06 69 PHE A O 1
ATOM 582 N N . GLU A 1 70 ? -0.435 -8.864 -16.217 1.00 95.81 70 GLU A N 1
ATOM 583 C CA . GLU A 1 70 ? -0.496 -9.396 -17.591 1.00 95.81 70 GLU A CA 1
ATOM 584 C C . GLU A 1 70 ? -1.612 -8.770 -18.433 1.00 95.81 70 GLU A C 1
ATOM 586 O O . GLU A 1 70 ? -1.449 -8.568 -19.634 1.00 95.81 70 GLU A O 1
ATOM 591 N N . ASN A 1 71 ? -2.714 -8.368 -17.799 1.00 95.44 71 ASN A N 1
ATOM 592 C CA . ASN A 1 71 ? -3.799 -7.650 -18.466 1.00 95.44 71 ASN A CA 1
ATOM 593 C C . ASN A 1 71 ? -3.470 -6.175 -18.777 1.00 95.44 71 ASN A C 1
ATOM 595 O O . ASN A 1 71 ? -4.293 -5.465 -19.361 1.00 95.44 71 ASN A O 1
ATOM 599 N N . LYS A 1 72 ? -2.296 -5.669 -18.381 1.00 96.62 72 LYS A N 1
ATOM 600 C CA . LYS A 1 72 ? -1.853 -4.300 -18.670 1.00 96.62 72 LYS A CA 1
ATOM 601 C C . LYS A 1 72 ? -0.988 -4.295 -19.925 1.00 96.62 72 LYS A C 1
ATOM 603 O O . LYS A 1 72 ? 0.071 -4.908 -19.968 1.00 96.62 72 LYS A O 1
ATOM 608 N N . SER A 1 73 ? -1.383 -3.507 -20.923 1.00 96.50 73 SER A N 1
ATOM 609 C CA . SER A 1 73 ? -0.678 -3.409 -22.214 1.00 96.50 73 SER A CA 1
ATOM 610 C C . SER A 1 73 ? 0.788 -2.966 -22.111 1.00 96.50 73 SER A C 1
ATOM 612 O O . SER A 1 73 ? 1.585 -3.246 -23.005 1.00 96.50 73 SER A O 1
ATOM 614 N N . TRP A 1 74 ? 1.153 -2.268 -21.033 1.00 95.94 74 TRP A N 1
ATOM 615 C CA . TRP A 1 74 ? 2.511 -1.789 -20.774 1.00 95.94 74 TRP A CA 1
ATOM 616 C C . TRP A 1 74 ? 3.396 -2.792 -20.020 1.00 95.94 74 TRP A C 1
ATOM 618 O O . TRP A 1 74 ? 4.607 -2.579 -19.945 1.00 95.94 74 TRP A O 1
ATOM 628 N N . TYR A 1 75 ? 2.837 -3.860 -19.446 1.00 97.25 75 TYR A N 1
ATOM 629 C CA . TYR A 1 75 ? 3.596 -4.804 -18.631 1.00 97.25 75 TYR A CA 1
ATOM 630 C C . TYR A 1 75 ? 4.292 -5.858 -19.495 1.00 97.25 75 TYR A C 1
ATOM 632 O O . TYR A 1 75 ? 3.691 -6.469 -20.377 1.00 97.25 75 TYR A O 1
ATOM 640 N N . LYS A 1 76 ? 5.583 -6.076 -19.227 1.00 93.94 76 LYS A N 1
ATOM 641 C CA . LYS A 1 76 ? 6.394 -7.119 -19.864 1.00 93.94 76 LYS A CA 1
ATOM 642 C C . LYS A 1 76 ? 7.345 -7.722 -18.836 1.00 93.94 76 LYS A C 1
ATOM 644 O O . LYS A 1 76 ? 8.324 -7.082 -18.453 1.00 93.94 76 LYS A O 1
ATOM 649 N N . SER A 1 77 ? 7.056 -8.948 -18.404 1.00 92.19 77 SER A N 1
ATOM 650 C CA . SER A 1 77 ? 7.940 -9.712 -17.519 1.00 92.19 77 SER A CA 1
ATOM 651 C C . SER A 1 77 ? 9.292 -9.984 -18.190 1.00 92.19 77 SER A C 1
ATOM 653 O O . SER A 1 77 ? 9.344 -10.348 -19.366 1.00 92.19 77 SER A O 1
ATOM 655 N N . LYS A 1 78 ? 10.390 -9.824 -17.442 1.00 88.94 78 LYS A N 1
ATOM 656 C CA . LYS A 1 78 ? 11.760 -10.101 -17.906 1.00 88.94 78 LYS A CA 1
ATOM 657 C C . LYS A 1 78 ? 12.280 -11.481 -17.495 1.00 88.94 78 LYS A C 1
ATOM 659 O O . LYS A 1 78 ? 13.413 -11.809 -17.832 1.00 88.94 78 LYS A O 1
ATOM 664 N N . SER A 1 79 ? 11.492 -12.295 -16.788 1.00 80.38 79 SER A N 1
ATOM 665 C CA . SER A 1 79 ? 11.844 -13.624 -16.236 1.00 80.38 79 SER A CA 1
ATOM 666 C C . SER A 1 79 ? 13.032 -13.706 -15.269 1.00 80.38 79 SER A C 1
ATOM 668 O O . SER A 1 79 ? 13.154 -14.671 -14.520 1.00 80.38 79 SER A O 1
ATOM 670 N N . ASP A 1 80 ? 13.872 -12.676 -15.214 1.00 89.69 80 ASP A N 1
ATOM 671 C CA . ASP A 1 80 ? 15.004 -12.578 -14.309 1.00 89.69 80 ASP A CA 1
ATOM 672 C C . ASP A 1 80 ? 14.813 -11.426 -13.324 1.00 89.69 80 ASP A C 1
ATOM 674 O O . ASP A 1 80 ? 15.255 -10.291 -13.530 1.00 89.69 80 ASP A O 1
ATOM 678 N N . ASN A 1 81 ? 14.160 -11.747 -12.211 1.0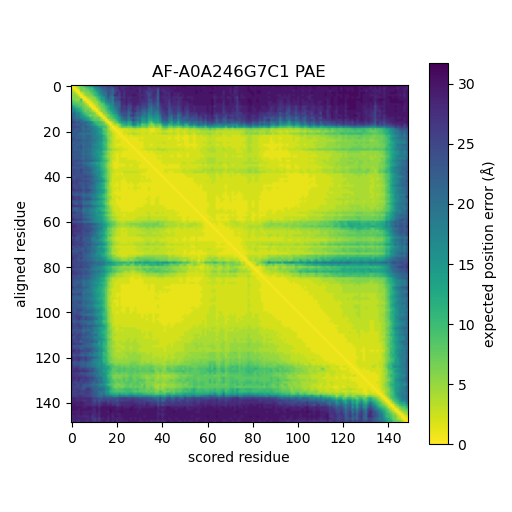0 92.44 81 ASN A N 1
ATOM 679 C CA . ASN A 1 81 ? 13.917 -10.782 -11.149 1.00 92.44 81 ASN A CA 1
ATOM 680 C C . ASN A 1 81 ? 15.204 -10.282 -10.472 1.00 92.44 81 ASN A C 1
ATOM 682 O O . ASN A 1 81 ? 15.175 -9.230 -9.835 1.00 92.44 81 ASN A O 1
ATOM 686 N N . LYS A 1 82 ? 16.332 -11.000 -10.592 1.00 90.06 82 LYS A N 1
ATOM 687 C CA . LYS A 1 82 ? 17.597 -10.618 -9.937 1.00 90.06 82 LYS A CA 1
ATOM 688 C C . LYS A 1 82 ? 18.267 -9.432 -10.622 1.00 90.06 82 LYS A C 1
ATOM 690 O O . LYS A 1 82 ? 18.991 -8.690 -9.968 1.00 90.06 82 LYS A O 1
ATOM 695 N N . ASN A 1 83 ? 17.996 -9.244 -11.911 1.00 89.88 83 ASN A N 1
ATOM 696 C CA . ASN A 1 83 ? 18.566 -8.172 -12.724 1.00 89.88 83 ASN A CA 1
ATOM 697 C C . ASN A 1 83 ? 17.661 -6.935 -12.827 1.00 89.88 83 ASN A C 1
ATOM 699 O O . ASN A 1 83 ? 17.906 -6.042 -13.640 1.00 89.88 83 ASN A O 1
ATOM 703 N N . ILE A 1 84 ? 16.621 -6.855 -11.996 1.00 92.88 84 ILE A N 1
ATOM 704 C CA . ILE A 1 84 ? 15.766 -5.674 -11.924 1.00 92.88 84 ILE A CA 1
ATOM 705 C C . ILE A 1 84 ? 16.480 -4.574 -11.152 1.00 92.88 84 ILE A C 1
ATOM 707 O O . ILE A 1 84 ? 16.896 -4.748 -10.007 1.00 92.88 84 ILE A O 1
ATOM 711 N N . SER A 1 85 ? 16.591 -3.418 -11.793 1.00 94.56 85 SER A N 1
ATOM 712 C CA . SER A 1 85 ? 17.095 -2.193 -11.196 1.00 94.56 85 SER A CA 1
ATOM 713 C C . SER A 1 85 ? 15.981 -1.157 -11.122 1.00 94.56 85 SER A C 1
ATOM 715 O O . SER A 1 85 ? 15.043 -1.172 -11.912 1.00 94.56 85 SER A O 1
ATOM 717 N N . PHE A 1 86 ? 16.101 -0.271 -10.142 1.00 97.19 86 PHE A N 1
ATOM 718 C CA . PHE A 1 86 ? 15.185 0.839 -9.918 1.00 97.19 86 PHE A CA 1
ATOM 719 C C . PHE A 1 86 ? 15.952 2.146 -10.052 1.00 97.19 86 PHE A C 1
ATOM 721 O O . PHE A 1 86 ? 17.127 2.217 -9.659 1.00 97.19 86 PHE A O 1
ATOM 728 N N . THR A 1 87 ? 15.290 3.192 -10.537 1.00 98.12 87 THR A N 1
ATOM 729 C CA . THR A 1 87 ? 15.853 4.543 -10.493 1.00 98.12 87 THR A CA 1
ATOM 730 C C . THR A 1 87 ? 16.003 5.008 -9.042 1.00 98.12 87 THR A C 1
ATOM 732 O O . THR A 1 87 ? 15.352 4.507 -8.122 1.00 98.12 87 THR A O 1
ATOM 735 N N . GLU A 1 88 ? 16.850 6.009 -8.804 1.00 98.31 88 GLU A N 1
ATOM 736 C CA . GLU A 1 88 ? 16.978 6.600 -7.464 1.00 98.31 88 GLU A CA 1
ATOM 737 C C . GLU A 1 88 ? 15.660 7.219 -6.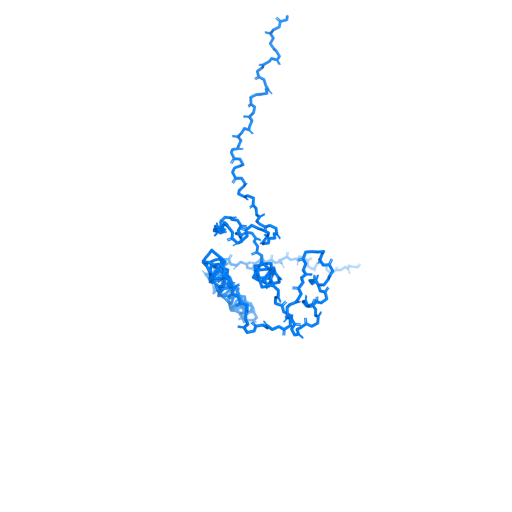966 1.00 98.31 88 GLU A C 1
ATOM 739 O O . GLU A 1 88 ? 15.400 7.246 -5.763 1.00 98.31 88 GLU A O 1
ATOM 744 N N . VAL A 1 89 ? 14.803 7.680 -7.884 1.00 98.56 89 VAL A N 1
ATOM 745 C CA . VAL A 1 89 ? 13.462 8.195 -7.573 1.00 98.56 89 VAL A CA 1
ATOM 746 C C . VAL A 1 89 ? 12.542 7.057 -7.127 1.00 98.56 89 VAL A C 1
ATOM 748 O O . VAL A 1 89 ? 11.911 7.158 -6.076 1.00 98.56 89 VAL A O 1
ATOM 751 N N . GLU A 1 90 ? 12.530 5.935 -7.847 1.00 98.69 90 GLU A N 1
ATOM 752 C CA . GLU A 1 90 ? 11.734 4.755 -7.483 1.00 98.69 90 GLU A CA 1
ATOM 753 C C . GLU A 1 90 ? 12.155 4.179 -6.138 1.00 98.69 90 GLU A C 1
ATOM 755 O O . GLU A 1 90 ? 11.300 3.871 -5.313 1.00 98.69 90 GLU A O 1
ATOM 760 N N . LYS A 1 91 ? 13.462 4.085 -5.863 1.00 98.69 91 LYS A N 1
ATOM 761 C CA . LYS A 1 91 ? 13.961 3.623 -4.558 1.00 98.69 91 LYS A CA 1
ATOM 762 C C . LYS A 1 91 ? 13.443 4.497 -3.416 1.00 98.69 91 LYS A C 1
ATOM 764 O O . LYS A 1 91 ? 13.022 3.969 -2.385 1.00 98.69 91 LYS A O 1
ATOM 769 N N . LYS A 1 92 ? 13.446 5.823 -3.600 1.00 98.69 92 LYS A N 1
ATOM 770 C CA . LYS A 1 92 ? 12.903 6.776 -2.621 1.00 98.69 92 LYS A CA 1
ATOM 771 C C . LYS A 1 92 ? 11.398 6.589 -2.435 1.00 98.69 92 LYS A C 1
ATOM 773 O O . LYS A 1 92 ? 10.956 6.492 -1.294 1.00 98.69 92 LYS A O 1
ATOM 778 N N . ASN A 1 93 ? 10.643 6.453 -3.523 1.00 98.69 93 ASN A N 1
ATOM 779 C CA . ASN A 1 93 ? 9.196 6.226 -3.476 1.00 98.69 93 ASN A CA 1
ATOM 780 C C . ASN A 1 93 ? 8.845 4.884 -2.814 1.00 98.69 93 ASN A C 1
ATOM 782 O O . ASN A 1 93 ? 8.016 4.848 -1.913 1.00 98.69 93 ASN A O 1
ATOM 786 N N . ILE A 1 94 ? 9.532 3.791 -3.165 1.00 98.75 94 ILE A N 1
ATOM 787 C CA . ILE A 1 94 ? 9.350 2.476 -2.530 1.00 98.75 94 ILE A CA 1
ATOM 788 C C . ILE A 1 94 ? 9.606 2.569 -1.026 1.00 98.75 94 ILE A C 1
ATOM 790 O O . ILE A 1 94 ? 8.844 2.007 -0.238 1.00 98.75 94 ILE A O 1
ATOM 794 N N . LYS A 1 95 ? 10.680 3.255 -0.610 1.00 98.75 95 LYS A N 1
ATOM 795 C CA . LYS A 1 95 ? 10.966 3.458 0.814 1.00 98.75 95 LYS A CA 1
ATOM 796 C C . LYS A 1 95 ? 9.833 4.235 1.484 1.00 98.75 95 LYS A C 1
ATOM 798 O O . LYS A 1 95 ? 9.322 3.779 2.501 1.00 98.75 95 LYS A O 1
ATOM 803 N N . PHE A 1 96 ? 9.438 5.360 0.898 1.00 98.69 96 PHE A N 1
ATOM 804 C CA . PHE A 1 96 ? 8.361 6.204 1.405 1.00 98.69 96 PHE A CA 1
ATOM 805 C C . PHE A 1 96 ? 7.050 5.421 1.583 1.00 98.69 96 PHE A C 1
ATOM 807 O O . PHE A 1 96 ? 6.493 5.399 2.677 1.00 98.69 96 PHE A O 1
ATOM 814 N N . PHE A 1 97 ? 6.622 4.674 0.565 1.00 98.69 97 PHE A N 1
ATOM 815 C CA . PHE A 1 97 ? 5.423 3.836 0.622 1.00 98.69 97 PHE A CA 1
ATOM 816 C C . PHE A 1 97 ? 5.509 2.738 1.685 1.00 98.69 97 PHE A C 1
ATOM 818 O O . PHE A 1 97 ? 4.543 2.497 2.406 1.00 98.69 97 PHE A O 1
ATOM 825 N N . LYS A 1 98 ? 6.668 2.080 1.832 1.00 98.75 98 LYS A N 1
ATOM 826 C CA . LYS A 1 98 ? 6.877 1.075 2.887 1.00 98.75 98 LYS A CA 1
ATOM 827 C C . LYS A 1 98 ? 6.780 1.677 4.284 1.00 98.75 98 LYS A C 1
ATOM 829 O O . LYS A 1 98 ? 6.245 1.024 5.176 1.00 98.75 98 LYS A O 1
ATOM 834 N N . ASP A 1 99 ? 7.305 2.880 4.477 1.00 98.62 99 ASP A N 1
ATOM 835 C CA . ASP A 1 99 ? 7.236 3.565 5.764 1.00 98.62 99 ASP A CA 1
ATOM 836 C C . ASP A 1 99 ? 5.795 4.000 6.069 1.00 98.62 99 ASP A C 1
ATOM 838 O O . ASP A 1 99 ? 5.308 3.710 7.162 1.00 98.62 99 ASP A O 1
ATOM 842 N N . LYS A 1 100 ? 5.063 4.537 5.082 1.00 98.38 100 LYS A N 1
ATOM 843 C CA . LYS A 1 100 ? 3.640 4.873 5.246 1.00 98.38 100 LYS A CA 1
ATOM 844 C C . LYS A 1 100 ? 2.778 3.647 5.560 1.00 98.38 100 LYS A C 1
ATOM 846 O O . LYS A 1 100 ? 1.914 3.704 6.427 1.00 98.38 100 LYS A O 1
ATOM 851 N N . ILE A 1 101 ? 3.037 2.507 4.913 1.00 98.69 101 ILE A N 1
ATOM 852 C CA . ILE A 1 101 ? 2.349 1.247 5.237 1.00 98.69 101 ILE A CA 1
ATOM 853 C C . ILE A 1 101 ? 2.585 0.855 6.700 1.00 98.69 101 ILE A C 1
ATOM 855 O O . ILE A 1 101 ? 1.639 0.445 7.366 1.00 98.69 101 ILE A O 1
ATOM 859 N N . LYS A 1 102 ? 3.818 0.967 7.208 1.00 98.69 102 LYS A N 1
ATOM 860 C CA . LYS A 1 102 ? 4.126 0.621 8.605 1.00 98.69 102 LYS A CA 1
ATOM 861 C C . LYS A 1 102 ? 3.401 1.528 9.594 1.00 98.69 102 LYS A C 1
ATOM 863 O O . LYS A 1 102 ? 2.883 1.020 10.582 1.00 98.69 102 LYS A O 1
ATOM 868 N N . GLU A 1 103 ? 3.355 2.827 9.315 1.00 98.31 103 GLU A N 1
ATOM 869 C CA . GLU A 1 103 ? 2.599 3.814 10.095 1.00 98.31 103 GLU A CA 1
ATOM 870 C C . GLU A 1 103 ? 1.115 3.428 10.160 1.00 98.31 103 GLU A C 1
ATOM 872 O O . GLU A 1 103 ? 0.603 3.128 11.235 1.00 98.31 103 GLU A O 1
ATOM 877 N N . LEU A 1 104 ? 0.466 3.252 9.004 1.00 98.31 104 LEU A N 1
ATOM 878 C CA . LEU A 1 104 ? -0.949 2.865 8.931 1.00 98.31 104 LEU A CA 1
ATOM 879 C C . LEU A 1 104 ? -1.239 1.509 9.597 1.00 98.31 104 LEU A C 1
ATOM 881 O O . LEU A 1 104 ? -2.332 1.274 10.118 1.00 98.31 104 LEU A O 1
ATOM 885 N N . GLN A 1 105 ? -0.286 0.575 9.562 1.00 98.44 105 GLN A N 1
ATOM 886 C CA . GLN A 1 105 ? -0.403 -0.705 10.262 1.00 98.44 105 GLN A CA 1
ATOM 887 C C . GLN A 1 105 ? -0.323 -0.544 11.782 1.00 98.44 105 GLN A C 1
ATOM 889 O O . GLN A 1 105 ? -1.059 -1.237 12.486 1.00 98.44 105 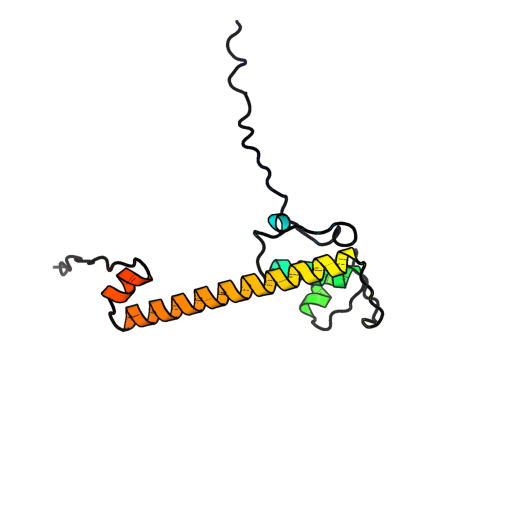GLN A O 1
ATOM 894 N N . ALA A 1 106 ? 0.543 0.340 12.280 1.00 98.44 106 ALA A N 1
ATOM 895 C CA . ALA A 1 106 ? 0.646 0.645 13.702 1.00 98.44 106 ALA A CA 1
ATOM 896 C C . ALA A 1 106 ? -0.640 1.311 14.208 1.00 98.44 106 ALA A C 1
ATOM 898 O O . ALA A 1 106 ? -1.215 0.840 15.189 1.00 98.44 106 ALA A O 1
ATOM 899 N N . ASP A 1 107 ? -1.159 2.296 13.474 1.00 97.62 107 ASP A N 1
ATOM 900 C CA . ASP A 1 107 ? -2.409 2.985 13.816 1.00 97.62 107 ASP A CA 1
ATOM 901 C C . ASP A 1 107 ? -3.596 2.018 13.824 1.00 97.62 107 ASP A C 1
ATOM 903 O O . ASP A 1 107 ? -4.393 1.982 14.764 1.00 97.62 107 ASP A O 1
ATOM 907 N N . ARG A 1 108 ? -3.684 1.145 12.810 1.00 97.94 108 ARG A N 1
ATOM 908 C CA . ARG A 1 108 ? -4.693 0.078 12.774 1.00 97.94 108 ARG A CA 1
ATOM 909 C C . ARG A 1 108 ? -4.586 -0.832 13.995 1.00 97.94 108 ARG A C 1
ATOM 911 O O . ARG A 1 108 ? -5.611 -1.230 14.547 1.00 97.94 108 ARG A O 1
ATOM 918 N N . GLN A 1 109 ? -3.371 -1.216 14.381 1.00 98.19 109 GLN A N 1
ATOM 919 C CA . GLN A 1 109 ? -3.165 -2.106 15.518 1.00 98.19 109 GLN A CA 1
ATOM 920 C C . GLN A 1 109 ? -3.581 -1.441 16.830 1.00 98.19 109 GLN A C 1
ATOM 922 O O . GLN A 1 109 ? -4.196 -2.102 17.669 1.00 98.19 109 GLN A O 1
ATOM 927 N N . GLU A 1 110 ? -3.296 -0.151 16.981 1.00 98.12 110 GLU A N 1
ATOM 928 C CA . GLU A 1 110 ? -3.707 0.632 18.140 1.00 98.12 110 GLU A CA 1
ATOM 929 C C . GLU A 1 110 ? -5.232 0.727 18.236 1.00 98.12 110 GLU A C 1
ATOM 931 O O . GLU A 1 110 ? -5.805 0.355 19.259 1.00 98.12 110 GLU A O 1
ATOM 936 N N . LEU A 1 111 ? -5.916 1.073 17.142 1.00 97.81 111 LEU A N 1
ATOM 937 C CA . LEU A 1 111 ? -7.383 1.096 17.100 1.00 97.81 111 LEU A CA 1
ATOM 938 C C . LEU A 1 111 ? -7.989 -0.265 17.462 1.00 97.81 111 LEU A C 1
ATOM 940 O O . LEU A 1 111 ? -8.928 -0.351 18.251 1.00 97.81 111 LEU A O 1
ATOM 944 N N . VAL A 1 112 ? -7.437 -1.358 16.931 1.00 98.25 112 VAL A N 1
ATOM 945 C CA . VAL A 1 112 ? -7.891 -2.715 17.272 1.00 98.25 112 VAL A CA 1
ATOM 946 C C . VAL A 1 112 ? -7.689 -3.017 18.759 1.00 98.25 112 VAL A C 1
ATOM 948 O O . VAL A 1 112 ? -8.531 -3.686 19.363 1.00 98.25 112 VAL A O 1
ATOM 951 N N . ASN A 1 113 ? -6.597 -2.552 19.363 1.00 98.12 113 ASN A N 1
ATOM 952 C CA . ASN A 1 113 ? -6.353 -2.727 20.793 1.00 98.12 113 ASN A CA 1
ATOM 953 C C . ASN A 1 113 ? -7.361 -1.933 21.627 1.00 98.12 113 ASN A C 1
ATOM 955 O O . ASN A 1 113 ? -7.985 -2.509 22.520 1.00 98.12 113 ASN A O 1
ATOM 959 N N . GLN A 1 114 ? -7.592 -0.666 21.284 1.00 97.38 114 GLN A N 1
ATOM 960 C CA . GLN A 1 114 ? -8.593 0.180 21.934 1.00 97.38 114 GLN A CA 1
ATOM 961 C C . GLN A 1 114 ? -9.991 -0.440 21.848 1.00 97.38 114 GLN A C 1
ATOM 963 O O . GLN A 1 114 ? -10.676 -0.561 22.860 1.00 97.38 114 GLN A O 1
ATOM 968 N N . LEU A 1 115 ? -10.380 -0.960 20.679 1.00 97.81 115 LEU A N 1
ATOM 969 C CA . LEU A 1 115 ? -11.661 -1.648 20.497 1.00 97.81 115 LEU A CA 1
ATOM 970 C C . LEU A 1 115 ? -11.785 -2.920 21.350 1.00 97.81 115 LEU A C 1
ATOM 972 O O . LEU A 1 115 ? -12.868 -3.225 21.853 1.00 97.81 115 LEU A O 1
ATOM 976 N N . LYS A 1 116 ? -10.697 -3.676 21.542 1.00 98.12 116 LYS A N 1
ATOM 977 C CA . LYS A 1 116 ? -10.695 -4.848 22.437 1.00 98.12 116 LYS A CA 1
ATOM 978 C C . LYS A 1 116 ? -10.865 -4.447 23.901 1.00 98.12 116 LYS A C 1
ATOM 980 O O . LYS A 1 116 ? -11.613 -5.116 24.619 1.00 98.12 116 LYS A O 1
ATOM 985 N N . ILE A 1 117 ? -10.185 -3.384 24.333 1.00 97.19 117 ILE A N 1
ATOM 986 C CA . ILE A 1 117 ? -10.298 -2.844 25.694 1.00 97.19 117 ILE A CA 1
ATOM 987 C C . ILE A 1 117 ? -11.730 -2.367 25.929 1.00 97.19 117 ILE A C 1
ATOM 989 O O . ILE A 1 117 ? -12.382 -2.855 26.852 1.00 97.19 117 ILE A O 1
ATOM 993 N N . PHE A 1 118 ? -12.255 -1.540 25.024 1.00 96.50 118 PHE A N 1
ATOM 994 C CA . PHE A 1 118 ? -13.633 -1.060 25.050 1.00 96.50 118 PHE A CA 1
ATOM 995 C C . PHE A 1 118 ? -14.634 -2.217 25.162 1.00 96.50 118 PHE A C 1
ATOM 997 O O . PHE A 1 118 ? -15.445 -2.268 26.086 1.00 96.50 118 PHE A O 1
ATOM 1004 N N . LYS A 1 119 ? -14.522 -3.227 24.285 1.00 96.44 119 LYS A N 1
ATOM 1005 C CA . LYS A 1 119 ? -15.367 -4.431 24.331 1.00 96.44 119 LYS A CA 1
ATOM 10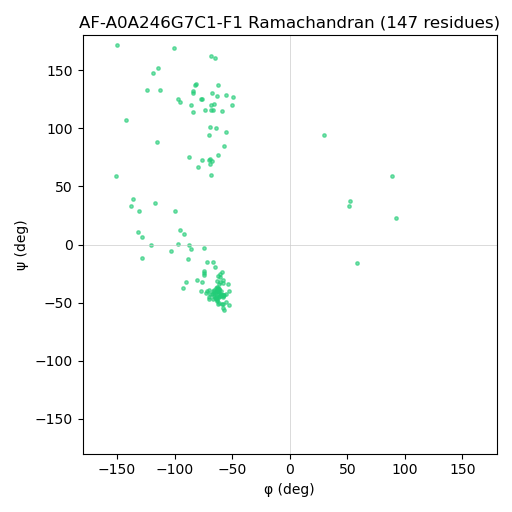06 C C . LYS A 1 119 ? -15.297 -5.138 25.688 1.00 96.44 119 LYS A C 1
ATOM 1008 O O . LYS A 1 119 ? -16.321 -5.577 26.204 1.00 96.44 119 LYS A O 1
ATOM 1013 N N . THR A 1 120 ? -14.103 -5.266 26.261 1.00 97.31 120 THR A N 1
ATOM 1014 C CA . THR A 1 120 ? -13.900 -5.920 27.563 1.00 97.31 120 THR A CA 1
ATOM 1015 C C . THR A 1 120 ? -14.563 -5.135 28.691 1.00 97.31 120 THR A C 1
ATOM 1017 O O . THR A 1 120 ? -15.192 -5.724 29.569 1.00 97.31 120 THR A O 1
ATOM 1020 N N . GLN A 1 121 ? -14.466 -3.808 28.660 1.00 95.56 121 GLN A N 1
ATOM 1021 C CA . GLN A 1 121 ? -15.097 -2.940 29.649 1.00 95.56 121 GLN A CA 1
ATOM 1022 C C . GLN A 1 121 ? -16.630 -2.982 29.566 1.00 95.56 121 GLN A C 1
ATOM 1024 O O . GLN A 1 121 ? -17.280 -3.073 30.608 1.00 95.56 121 GLN A O 1
ATOM 1029 N N . ILE A 1 122 ? -17.204 -3.011 28.356 1.00 93.94 122 ILE A N 1
ATOM 1030 C CA . ILE A 1 122 ? -18.651 -3.204 28.147 1.00 93.94 122 ILE A CA 1
ATOM 1031 C C . ILE A 1 122 ? -19.116 -4.522 28.774 1.00 93.94 122 ILE A C 1
ATOM 1033 O O . ILE A 1 122 ? -20.042 -4.533 29.582 1.00 93.94 122 ILE A O 1
ATOM 1037 N N . LEU A 1 123 ? -18.443 -5.631 28.455 1.00 95.31 123 LEU A N 1
ATOM 1038 C CA . LEU A 1 123 ? -18.824 -6.961 28.946 1.00 95.31 123 LEU A CA 1
ATOM 1039 C C . LEU A 1 123 ? -18.728 -7.089 30.471 1.00 95.31 123 LEU A C 1
ATOM 1041 O O . LEU A 1 123 ? -19.517 -7.802 31.082 1.00 95.31 123 LEU A O 1
ATOM 1045 N N . ASN A 1 124 ? -17.787 -6.374 31.084 1.00 95.31 124 ASN A N 1
ATOM 1046 C CA . ASN A 1 124 ? -17.585 -6.366 32.530 1.00 95.31 124 ASN A CA 1
ATOM 1047 C C . ASN A 1 124 ? -18.374 -5.254 33.249 1.00 95.31 124 ASN A C 1
ATOM 1049 O O . ASN A 1 124 ? -18.138 -5.024 34.436 1.00 95.31 124 ASN A O 1
ATOM 1053 N N . ASN A 1 125 ? -19.280 -4.554 32.550 1.00 92.69 125 ASN A N 1
ATOM 1054 C CA . ASN A 1 125 ? -20.095 -3.453 33.078 1.00 92.69 125 ASN A CA 1
ATOM 1055 C C . ASN A 1 125 ? -19.259 -2.358 33.782 1.00 92.69 125 ASN A C 1
ATOM 1057 O O . ASN A 1 125 ? -19.647 -1.805 34.813 1.00 92.69 125 ASN A O 1
ATOM 1061 N N . LYS A 1 126 ? -18.076 -2.060 33.233 1.00 94.19 126 LYS A N 1
ATOM 1062 C CA . LYS A 1 126 ? -17.103 -1.084 33.747 1.00 94.19 126 LYS A CA 1
ATOM 1063 C C . LYS A 1 126 ? -17.494 0.347 33.369 1.00 94.19 126 LYS A C 1
ATOM 1065 O O . LYS A 1 126 ? -16.872 0.977 32.520 1.00 94.19 126 LYS A O 1
ATOM 1070 N N . LYS A 1 127 ? -18.617 0.817 33.928 1.00 92.12 127 LYS A N 1
ATOM 1071 C CA . LYS A 1 127 ? -19.286 2.065 33.513 1.00 92.12 127 LYS A CA 1
ATOM 1072 C C . LYS A 1 127 ? -18.415 3.314 33.654 1.00 92.12 127 LYS A C 1
ATOM 1074 O O . LYS A 1 127 ? -18.456 4.163 32.771 1.00 92.12 127 LYS A O 1
ATOM 1079 N N . GLU A 1 128 ? -17.640 3.421 34.731 1.00 92.81 128 GLU A N 1
ATOM 1080 C CA . GLU A 1 128 ? -16.774 4.585 34.941 1.00 92.81 128 GLU A CA 1
ATOM 1081 C C . GLU A 1 128 ? -15.575 4.565 33.992 1.00 92.81 128 GLU A C 1
ATOM 1083 O O . GLU A 1 128 ? -15.282 5.592 33.392 1.00 92.81 128 GLU A O 1
ATOM 1088 N N . GLU A 1 129 ? -14.943 3.407 33.772 1.00 93.69 129 GLU A N 1
ATOM 1089 C CA . GLU A 1 129 ? -13.822 3.271 32.834 1.00 93.69 129 GLU A CA 1
ATOM 1090 C C . GLU A 1 129 ? -14.242 3.595 31.389 1.00 93.69 129 GLU A C 1
ATOM 1092 O O . GLU A 1 129 ? -13.544 4.313 30.677 1.00 93.69 129 GLU A O 1
ATOM 1097 N N . LEU A 1 130 ? -15.437 3.161 30.975 1.00 93.81 130 LEU A N 1
ATOM 1098 C CA . LEU A 1 130 ? -16.006 3.504 29.665 1.00 93.81 130 LEU A CA 1
ATOM 1099 C C . LEU A 1 130 ? -16.231 5.009 29.498 1.00 93.81 130 LEU A C 1
ATOM 1101 O O . LEU A 1 130 ? -15.989 5.570 28.426 1.00 93.81 130 LEU A O 1
ATOM 1105 N N . LYS A 1 131 ? -16.675 5.674 30.565 1.00 93.50 131 LYS A N 1
ATOM 1106 C CA . LYS A 1 131 ? -16.886 7.118 30.573 1.00 93.50 131 LYS A CA 1
ATOM 1107 C C . LYS A 1 131 ? -15.561 7.876 30.535 1.00 93.50 131 LYS A C 1
ATOM 1109 O O . LYS A 1 131 ? -15.444 8.833 29.776 1.00 93.50 131 LYS A O 1
ATOM 1114 N N . THR A 1 132 ? -14.574 7.483 31.336 1.00 95.12 132 THR A N 1
ATOM 1115 C CA . THR A 1 132 ? -13.310 8.224 31.454 1.00 95.12 132 THR A CA 1
ATOM 1116 C C . THR A 1 132 ? -12.368 7.988 30.279 1.00 95.12 132 THR A C 1
ATOM 1118 O O . THR A 1 132 ? -11.736 8.937 29.825 1.00 95.12 132 THR A O 1
ATOM 1121 N N . GLU A 1 133 ? -12.269 6.757 29.777 1.00 93.31 133 GLU A N 1
ATOM 1122 C CA . GLU A 1 133 ? -11.306 6.393 28.730 1.00 93.31 133 GLU A CA 1
ATOM 1123 C C . GLU A 1 133 ? -11.871 6.573 27.316 1.00 93.31 133 GLU A C 1
ATOM 1125 O O . GLU A 1 133 ? -11.127 6.923 26.401 1.00 93.31 133 GLU A O 1
ATOM 1130 N N . PHE A 1 134 ? -13.182 6.376 27.131 1.00 93.75 134 PHE A N 1
ATOM 1131 C CA . PHE A 1 134 ? -13.820 6.372 25.807 1.00 93.75 134 PHE A CA 1
ATOM 1132 C C . PHE A 1 134 ? -14.913 7.433 25.636 1.00 93.75 134 PHE A C 1
ATOM 1134 O O . PHE A 1 134 ? -15.510 7.516 24.563 1.00 93.75 134 PHE A O 1
ATOM 1141 N N . ASN A 1 135 ? -15.197 8.239 26.670 1.00 92.19 135 ASN A N 1
ATOM 1142 C CA . ASN A 1 135 ? -16.322 9.183 26.692 1.00 92.19 135 ASN A CA 1
ATOM 1143 C C . ASN A 1 135 ? -17.658 8.511 26.311 1.00 92.19 135 ASN A C 1
ATOM 1145 O O . ASN A 1 135 ? -18.517 9.112 25.664 1.00 92.19 135 ASN A O 1
ATOM 1149 N N . PHE A 1 136 ? -17.808 7.236 26.682 1.00 91.81 136 PHE A N 1
ATOM 1150 C CA . PHE A 1 136 ? -18.976 6.427 26.372 1.00 91.81 136 PHE A CA 1
ATOM 1151 C C . PHE A 1 136 ? -19.949 6.420 27.553 1.00 91.81 136 PHE A C 1
ATOM 1153 O O . PHE A 1 136 ? -19.588 6.054 28.672 1.00 91.81 136 PHE A O 1
ATOM 1160 N N . TYR A 1 137 ? -21.200 6.791 27.288 1.00 87.00 137 TYR A N 1
ATOM 1161 C CA . TYR A 1 137 ? -22.278 6.825 28.272 1.00 87.00 137 TYR A CA 1
ATOM 1162 C C . TYR A 1 137 ? -23.312 5.761 27.913 1.00 87.00 137 TYR A C 1
ATOM 1164 O O . TYR A 1 137 ? -23.733 5.670 26.763 1.00 87.00 137 TYR A O 1
ATOM 1172 N N . TYR A 1 138 ? -23.744 4.969 28.896 1.00 73.38 138 TYR A N 1
ATOM 1173 C CA . TYR A 1 138 ? -24.928 4.133 28.720 1.00 73.38 138 TYR A CA 1
ATOM 1174 C C . TYR A 1 138 ? -26.138 5.059 28.622 1.00 73.38 138 TYR A C 1
ATOM 1176 O O . TYR A 1 138 ? -26.458 5.747 29.592 1.00 73.38 138 TYR A O 1
ATOM 1184 N N . GLU A 1 139 ? -26.818 5.080 27.479 1.00 70.62 139 GLU A N 1
ATOM 1185 C CA . GLU A 1 139 ? -28.193 5.564 27.462 1.00 70.62 139 GLU A CA 1
ATOM 1186 C C . GLU A 1 139 ? -29.022 4.584 28.292 1.00 70.62 139 GLU A C 1
ATOM 1188 O O . GLU A 1 139 ? -29.052 3.380 28.020 1.00 70.62 139 GLU A O 1
ATOM 1193 N N . ASN A 1 140 ? -29.667 5.087 29.344 1.00 55.44 140 ASN A N 1
ATOM 1194 C CA . ASN A 1 140 ? -30.741 4.345 29.976 1.00 55.44 140 ASN A CA 1
ATOM 1195 C C . ASN A 1 140 ? -31.846 4.225 28.924 1.00 55.44 140 ASN A C 1
ATOM 1197 O O . ASN A 1 140 ? -32.613 5.163 28.718 1.00 55.44 140 ASN A O 1
ATOM 1201 N N . LEU A 1 141 ? -31.939 3.074 28.261 1.00 51.06 141 LEU A N 1
ATOM 1202 C CA . LEU A 1 141 ? -33.190 2.655 27.650 1.00 51.06 141 LEU A CA 1
ATOM 1203 C C . LEU A 1 141 ? -34.145 2.313 28.800 1.00 51.06 141 LEU A C 1
ATOM 1205 O O . LEU A 1 141 ? -34.412 1.149 29.077 1.00 51.06 141 LEU A O 1
ATOM 1209 N N . GLU A 1 142 ? -34.649 3.335 29.494 1.00 46.78 142 GLU A N 1
ATOM 1210 C CA . GLU A 1 142 ? -35.947 3.254 30.164 1.00 46.78 142 GLU A CA 1
ATOM 1211 C C . GLU A 1 142 ? -37.008 3.207 29.055 1.00 46.78 142 GLU A C 1
ATOM 1213 O O . GLU A 1 142 ? -37.728 4.162 28.774 1.00 46.78 142 GLU A O 1
ATOM 1218 N N . GLY A 1 143 ? -37.020 2.083 28.338 1.00 45.25 143 GLY A N 1
ATOM 1219 C CA . GLY A 1 143 ? -38.150 1.663 27.543 1.00 45.25 143 GLY A CA 1
ATOM 1220 C C . GLY A 1 143 ? -39.204 1.183 28.520 1.00 45.25 143 GLY A C 1
ATOM 1221 O O . GLY A 1 143 ? -38.987 0.228 29.259 1.00 45.25 143 GLY A O 1
ATOM 1222 N N . ASN A 1 144 ? -40.330 1.884 28.541 1.00 45.25 144 ASN A N 1
ATOM 1223 C CA . ASN A 1 144 ? -41.574 1.354 29.062 1.00 45.25 144 ASN A CA 1
ATOM 1224 C C . ASN A 1 144 ? -41.871 0.050 28.310 1.00 45.25 144 ASN A C 1
ATOM 1226 O O . ASN A 1 144 ? -42.414 0.087 27.205 1.00 45.25 144 ASN A O 1
ATOM 1230 N N . ASP A 1 145 ? -41.515 -1.088 28.897 1.00 47.19 145 ASP A N 1
ATOM 1231 C CA . ASP A 1 145 ? -42.099 -2.375 28.539 1.00 47.19 145 ASP A CA 1
ATOM 1232 C C . ASP A 1 145 ? -43.554 -2.365 29.045 1.00 47.19 145 ASP A C 1
ATOM 1234 O O . ASP A 1 145 ? -43.898 -2.984 30.051 1.00 47.19 145 ASP A O 1
ATOM 1238 N N . GLU A 1 146 ? -44.424 -1.596 28.380 1.00 47.59 146 GLU A N 1
ATOM 1239 C CA . GLU A 1 146 ? -45.857 -1.864 28.436 1.00 47.59 146 GLU A CA 1
ATOM 1240 C C . GLU A 1 146 ? -46.099 -3.169 27.675 1.00 47.59 146 GLU A C 1
ATOM 1242 O O . GLU A 1 146 ? -46.104 -3.231 26.445 1.00 47.59 146 GLU A O 1
ATOM 1247 N N . GLU A 1 147 ? -46.253 -4.231 28.459 1.00 37.16 147 GLU A N 1
ATOM 1248 C CA . GLU A 1 147 ? -46.724 -5.544 28.045 1.00 37.16 147 GLU A CA 1
ATOM 1249 C C . GLU A 1 147 ? -48.021 -5.393 27.216 1.00 37.16 147 GLU A C 1
ATOM 1251 O O . GLU A 1 147 ? -48.963 -4.723 27.662 1.00 37.16 147 GLU A O 1
ATOM 1256 N N . PRO A 1 148 ? -48.100 -5.962 25.998 1.00 48.34 148 PRO A N 1
ATOM 1257 C CA . PRO A 1 148 ? -49.290 -5.829 25.172 1.00 48.34 148 PRO A CA 1
ATOM 1258 C C . PRO A 1 148 ? -50.442 -6.603 25.823 1.00 48.34 148 PRO A C 1
ATOM 1260 O O . PRO A 1 148 ? -50.340 -7.811 26.039 1.00 48.34 148 PRO A O 1
ATOM 1263 N N . LYS A 1 149 ? -51.523 -5.883 26.145 1.00 46.28 149 LYS A N 1
ATOM 1264 C CA . LYS A 1 149 ? -52.805 -6.454 26.588 1.00 46.28 149 LYS A CA 1
ATOM 1265 C C . LYS A 1 149 ? -53.465 -7.311 25.514 1.00 46.28 149 LYS A C 1
ATOM 1267 O O . LYS A 1 149 ? -53.403 -6.919 24.327 1.00 46.28 149 LYS A O 1
#

Secondary structure (DSSP, 8-state):
---SSSS----------------STTTTT-PPPSGGGTT--HHHHHHHHHHHHHHTTPPPSSHHHHHHHHTSTT----S-GGG----HHHHHHHHHHHHHHHHHHHHHHHHHHHHHHHHHHHHTT-HHHHHHHH---------------

InterPro domains:
  IPR025582 YARHG domain [PF13308] (34-96)
  IPR025582 YARHG domain [SM01324] (23-106)
  IPR038434 YARHG domain superfamily [G3DSA:1.20.58.1690] (18-100)

pLDDT: mean 86.55, std 18.81, range [37.16, 98.75]

Mean predicted aligned error: 10.03 Å

Organism: NCBI:txid996

Nearest PDB structures (foldseek):
  4g2a-assembly1_A  TM=8.079E-01  e=9.436E-02  Legionella pneumophila subsp. pneumophila str. Philadelphia 1

Radius of gyration: 25.92 Å; Cα contacts (8 Å, |Δi|>4): 101; chains: 1; bounding box: 71×63×57 Å